Protein AF-A0A7C1BL27-F1 (afdb_monomer_lite)

Structure (mmCIF, N/CA/C/O backbone):
data_AF-A0A7C1BL27-F1
#
_entry.id   AF-A0A7C1BL27-F1
#
loop_
_atom_site.group_PDB
_atom_site.id
_atom_site.type_symbol
_atom_site.label_atom_id
_atom_site.label_alt_id
_atom_site.label_comp_id
_atom_site.label_asym_id
_atom_site.label_entity_id
_atom_site.label_seq_id
_atom_site.pdbx_PDB_ins_code
_atom_site.Cartn_x
_atom_site.Cartn_y
_atom_site.Cartn_z
_atom_site.occupancy
_atom_site.B_iso_or_equiv
_atom_site.auth_seq_id
_atom_site.auth_comp_id
_atom_site.auth_asym_id
_atom_site.auth_atom_id
_atom_site.pdbx_PDB_model_num
ATOM 1 N N . MET A 1 1 ? -14.397 11.109 15.312 1.00 61.59 1 MET A N 1
ATOM 2 C CA . MET A 1 1 ? -14.482 9.636 15.362 1.00 61.59 1 MET A CA 1
ATOM 3 C C . MET A 1 1 ? -13.884 9.167 14.053 1.00 61.59 1 MET A C 1
ATOM 5 O O . MET A 1 1 ? -14.424 9.558 13.028 1.00 61.59 1 MET A O 1
ATOM 9 N N . SER A 1 2 ? -12.732 8.501 14.088 1.00 76.19 2 SER A N 1
ATOM 10 C CA . SER A 1 2 ? -12.067 7.964 12.896 1.00 76.19 2 SER A CA 1
ATOM 11 C C . SER A 1 2 ? -12.631 6.581 12.573 1.00 76.19 2 SER A C 1
ATOM 13 O O . SER A 1 2 ? -13.007 5.835 13.482 1.00 76.19 2 SER A O 1
ATOM 15 N N . PHE A 1 3 ? -12.726 6.248 11.288 1.00 89.44 3 PHE A N 1
ATOM 16 C CA . PHE A 1 3 ? -13.116 4.912 10.834 1.00 89.44 3 PHE A CA 1
ATOM 17 C C . PHE A 1 3 ? -11.906 4.196 10.258 1.00 89.44 3 PHE A C 1
ATOM 19 O O . PHE A 1 3 ? -11.182 4.767 9.455 1.00 89.44 3 PHE A O 1
ATOM 26 N N . THR A 1 4 ? -11.694 2.936 10.616 1.00 94.81 4 THR A N 1
ATOM 27 C CA . THR A 1 4 ? -10.675 2.125 9.947 1.00 94.81 4 THR A CA 1
ATOM 28 C C . THR A 1 4 ? -11.109 1.879 8.504 1.00 94.81 4 THR A C 1
ATOM 30 O O . THR A 1 4 ? -12.195 1.342 8.269 1.00 94.81 4 THR A O 1
ATOM 33 N N . MET A 1 5 ? -10.280 2.271 7.537 1.00 95.19 5 MET A N 1
ATOM 34 C CA . MET A 1 5 ? -10.591 2.122 6.113 1.00 95.19 5 MET A CA 1
ATOM 35 C C . MET A 1 5 ? -9.516 1.328 5.391 1.00 95.19 5 MET A C 1
ATOM 37 O O . MET A 1 5 ? -8.332 1.599 5.553 1.00 95.19 5 MET A O 1
ATOM 41 N N . TYR A 1 6 ? -9.946 0.403 4.537 1.00 96.12 6 TYR A N 1
ATOM 42 C CA . TYR A 1 6 ? -9.057 -0.408 3.714 1.00 96.12 6 TYR A CA 1
ATOM 43 C C . TYR A 1 6 ? -9.318 -0.149 2.234 1.00 96.12 6 TYR A C 1
ATOM 45 O O . TYR A 1 6 ? -10.432 -0.331 1.739 1.00 96.12 6 TYR A O 1
ATOM 53 N N . PHE A 1 7 ? -8.266 0.233 1.521 1.00 96.94 7 PHE A N 1
ATOM 54 C CA . PHE A 1 7 ? -8.236 0.330 0.072 1.00 96.94 7 PHE A CA 1
ATOM 55 C C . PHE A 1 7 ? -7.678 -0.971 -0.488 1.00 96.94 7 PHE A C 1
ATOM 57 O O . PHE A 1 7 ? -6.484 -1.242 -0.395 1.00 96.94 7 PHE A O 1
ATOM 64 N N . LEU A 1 8 ? -8.556 -1.786 -1.064 1.00 96.38 8 LEU A N 1
ATOM 65 C CA . LEU A 1 8 ? -8.182 -3.044 -1.699 1.00 96.38 8 LEU A CA 1
ATOM 66 C C . LEU A 1 8 ? -7.764 -2.776 -3.149 1.00 96.38 8 LEU A C 1
ATOM 68 O O . LEU A 1 8 ? -8.581 -2.328 -3.956 1.00 96.38 8 LEU A O 1
ATOM 72 N N . LEU A 1 9 ? -6.494 -3.026 -3.471 1.00 96.62 9 LEU A N 1
ATOM 73 C CA . LEU A 1 9 ? -5.856 -2.646 -4.733 1.00 96.62 9 LEU A CA 1
ATOM 74 C C . LEU A 1 9 ? -5.439 -3.902 -5.521 1.00 96.62 9 LEU A C 1
ATOM 76 O O . LEU A 1 9 ? -4.310 -4.371 -5.388 1.00 96.62 9 LEU A O 1
ATOM 80 N N . PRO A 1 10 ? -6.334 -4.467 -6.353 1.00 95.00 10 PRO A N 1
ATOM 81 C CA . PRO A 1 10 ? -6.077 -5.712 -7.080 1.00 95.00 10 PRO A CA 1
ATOM 82 C C . PRO A 1 10 ? -5.372 -5.536 -8.429 1.00 95.00 10 PRO A C 1
ATOM 84 O O . PRO A 1 10 ? -5.209 -6.510 -9.156 1.00 95.00 10 PRO A O 1
ATOM 87 N N . ASN A 1 11 ? -5.025 -4.310 -8.826 1.00 94.75 11 ASN A N 1
ATOM 88 C CA . ASN A 1 11 ? -4.476 -4.027 -10.150 1.00 94.75 11 ASN A CA 1
ATOM 89 C C . ASN A 1 11 ? -3.249 -3.119 -10.044 1.00 94.75 11 ASN A C 1
ATOM 91 O O . ASN A 1 11 ? -3.374 -1.954 -9.651 1.00 94.75 11 ASN A O 1
ATOM 95 N N . ARG A 1 12 ? -2.087 -3.624 -10.482 1.00 93.94 12 ARG A N 1
ATOM 96 C CA . ARG A 1 12 ? -0.809 -2.898 -10.423 1.00 93.94 12 ARG A CA 1
ATOM 97 C C . ARG A 1 12 ? -0.834 -1.529 -11.099 1.00 93.94 12 ARG A C 1
ATOM 99 O O . ARG A 1 12 ? -0.190 -0.601 -10.619 1.00 93.94 12 ARG A O 1
ATOM 106 N N . SER A 1 13 ? -1.582 -1.380 -12.196 1.00 94.38 13 SER A N 1
ATOM 107 C CA . SER A 1 13 ? -1.623 -0.141 -12.980 1.00 94.38 13 SER A CA 1
ATOM 108 C C . SER A 1 13 ? -2.266 1.011 -12.217 1.00 94.38 13 SER A C 1
ATOM 110 O O . SER A 1 13 ? -1.939 2.162 -12.486 1.00 94.38 13 SER A O 1
ATOM 112 N N . TYR A 1 14 ? -3.147 0.704 -11.263 1.00 94.50 14 TYR A N 1
ATOM 113 C CA . TYR A 1 14 ? -3.848 1.696 -10.446 1.00 94.50 14 TYR A CA 1
ATOM 114 C C . TYR A 1 14 ? -3.427 1.664 -8.977 1.00 94.50 14 TYR A C 1
ATOM 116 O O . TYR A 1 14 ? -3.842 2.529 -8.211 1.00 94.50 14 TYR A O 1
ATOM 124 N N . ALA A 1 15 ? -2.595 0.702 -8.574 1.00 95.00 15 ALA A N 1
ATOM 125 C CA . ALA A 1 15 ? -2.170 0.547 -7.191 1.00 95.00 15 ALA A CA 1
ATOM 126 C C . ALA A 1 15 ? -1.470 1.810 -6.654 1.00 95.00 15 ALA A C 1
ATOM 128 O O . ALA A 1 15 ? -1.763 2.230 -5.544 1.00 95.00 15 ALA A O 1
ATOM 129 N N . GLY A 1 16 ? -0.645 2.490 -7.458 1.00 95.56 16 GLY A N 1
ATOM 130 C CA . GLY A 1 16 ? 0.013 3.738 -7.042 1.00 95.56 16 GLY A CA 1
ATOM 131 C C . GLY A 1 16 ? -0.972 4.893 -6.817 1.00 95.56 16 GLY A C 1
ATOM 132 O O . GLY A 1 16 ? -0.899 5.595 -5.809 1.00 95.56 16 GLY A O 1
ATOM 133 N N . ASP A 1 17 ? -1.956 5.051 -7.709 1.00 96.12 17 ASP A N 1
ATOM 134 C CA . ASP A 1 17 ? -3.041 6.027 -7.532 1.00 96.12 17 ASP A CA 1
ATOM 135 C C . ASP A 1 17 ? -3.925 5.683 -6.322 1.00 96.12 17 ASP A C 1
ATOM 137 O O . ASP A 1 17 ? -4.400 6.577 -5.615 1.00 96.12 17 ASP A O 1
ATOM 141 N N . GLY A 1 18 ? -4.123 4.390 -6.063 1.00 97.12 18 GLY A N 1
ATOM 142 C CA . GLY A 1 18 ? -4.800 3.875 -4.878 1.00 97.12 18 GLY A CA 1
ATOM 143 C C . GLY A 1 18 ? -4.062 4.217 -3.585 1.00 97.12 18 GLY A C 1
ATOM 144 O O . GLY A 1 18 ? -4.684 4.702 -2.640 1.00 97.12 18 GLY A O 1
ATOM 145 N N . THR A 1 19 ? -2.737 4.071 -3.559 1.00 97.31 19 THR A N 1
ATOM 146 C CA . THR A 1 19 ? -1.889 4.480 -2.428 1.00 97.31 19 THR A CA 1
ATOM 147 C C . THR A 1 19 ? -1.971 5.982 -2.195 1.00 97.31 19 THR A C 1
ATOM 149 O O . THR A 1 19 ? -2.219 6.412 -1.072 1.00 97.31 19 THR A O 1
ATOM 152 N N . ARG A 1 20 ? -1.900 6.800 -3.253 1.00 96.81 20 ARG A N 1
ATOM 153 C CA . ARG A 1 20 ? -2.117 8.253 -3.136 1.00 96.81 20 ARG A CA 1
ATOM 154 C C . ARG A 1 20 ? -3.509 8.589 -2.587 1.00 96.81 20 ARG A C 1
ATOM 156 O O . ARG A 1 20 ? -3.653 9.508 -1.787 1.00 96.81 20 ARG A O 1
ATOM 163 N N . SER A 1 21 ? -4.538 7.858 -3.011 1.00 97.19 21 SER A N 1
ATOM 164 C CA . SER A 1 21 ? -5.907 8.053 -2.510 1.00 97.19 21 SER A CA 1
ATOM 165 C C . SER A 1 21 ? -6.029 7.668 -1.034 1.00 97.19 21 SER A C 1
ATOM 167 O O . SER A 1 21 ? -6.700 8.366 -0.276 1.00 97.19 21 SER A O 1
ATOM 169 N N . THR A 1 22 ? -5.330 6.607 -0.625 1.00 97.75 22 THR A N 1
ATOM 170 C CA . THR A 1 22 ? -5.228 6.176 0.775 1.00 97.75 22 THR A CA 1
ATOM 171 C C . THR A 1 22 ? -4.575 7.266 1.614 1.00 97.75 22 THR A C 1
ATOM 173 O O . THR A 1 22 ? -5.168 7.682 2.599 1.00 97.75 22 THR A O 1
ATOM 176 N N . LEU A 1 23 ? -3.437 7.813 1.175 1.00 97.38 23 LEU A N 1
ATOM 177 C CA . LEU A 1 23 ? -2.775 8.941 1.836 1.00 97.38 23 LEU A CA 1
ATOM 178 C C . LEU A 1 23 ? -3.709 10.147 1.995 1.00 97.38 23 LEU A C 1
ATOM 180 O O . LEU A 1 23 ? -3.798 10.718 3.079 1.00 97.38 23 LEU A O 1
ATOM 184 N N . GLY A 1 24 ? -4.432 10.521 0.936 1.00 96.62 24 GLY A N 1
ATOM 185 C CA . GLY A 1 24 ? -5.403 11.614 1.008 1.00 96.62 24 GLY A CA 1
ATOM 186 C C . GLY A 1 24 ? -6.469 11.384 2.085 1.00 96.62 24 GLY A C 1
ATOM 187 O O . GLY A 1 24 ? -6.864 12.325 2.766 1.00 96.62 24 GLY A O 1
ATOM 188 N N . GLN A 1 25 ? -6.894 10.134 2.285 1.00 95.81 25 GLN A N 1
ATOM 189 C CA . GLN A 1 25 ? -7.776 9.779 3.396 1.00 95.81 25 GLN A CA 1
ATOM 190 C C . GLN A 1 25 ? -7.062 9.740 4.749 1.00 95.81 25 GLN A C 1
ATOM 192 O O . GLN A 1 25 ? -7.658 10.150 5.743 1.00 95.81 25 GLN A O 1
ATOM 197 N N . SER A 1 26 ? -5.807 9.289 4.809 1.00 95.56 26 SER A N 1
ATOM 198 C CA . SER A 1 26 ? -5.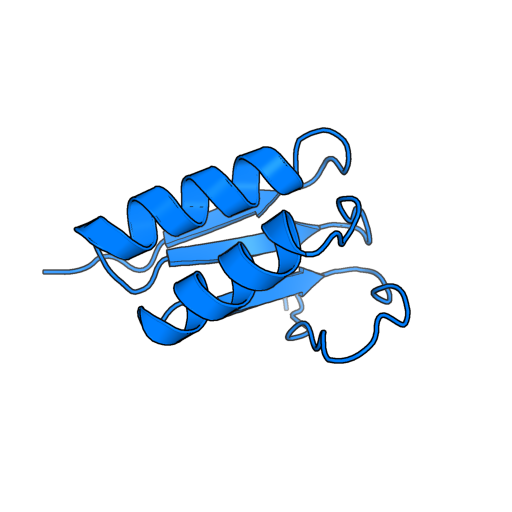015 9.291 6.041 1.00 95.56 26 SER A CA 1
ATOM 199 C C . SER A 1 26 ? -4.898 10.698 6.628 1.00 95.56 26 SER A C 1
ATOM 201 O O . SER A 1 26 ? -5.058 10.858 7.832 1.00 95.56 26 SER A O 1
ATOM 203 N N . VAL A 1 27 ? -4.721 11.726 5.788 1.00 94.62 27 VAL A N 1
ATOM 204 C CA . VAL A 1 27 ? -4.640 13.131 6.232 1.00 94.62 27 VAL A CA 1
ATOM 205 C C . VAL A 1 27 ? -5.914 13.590 6.957 1.00 94.62 27 VAL A C 1
ATOM 207 O O . VAL A 1 27 ? -5.831 14.264 7.980 1.00 94.62 27 VAL A O 1
ATOM 210 N N . GLU A 1 28 ? -7.093 13.208 6.465 1.00 92.19 28 GLU A N 1
ATOM 211 C CA . GLU A 1 28 ? -8.377 13.683 7.008 1.00 92.19 28 GLU A CA 1
ATOM 212 C C . GLU A 1 28 ? -8.923 12.799 8.142 1.00 92.19 28 GLU A C 1
ATOM 214 O O . GLU A 1 28 ? -9.524 13.292 9.096 1.00 92.19 28 GLU A O 1
ATOM 219 N N . ASN A 1 29 ? -8.735 11.481 8.050 1.00 89.88 29 ASN A N 1
ATOM 220 C CA . ASN A 1 29 ? -9.370 10.501 8.937 1.00 89.88 29 ASN A CA 1
ATOM 221 C C . ASN A 1 29 ? -8.385 9.811 9.891 1.00 89.88 29 ASN A C 1
ATOM 223 O O . ASN A 1 29 ? -8.822 9.315 10.932 1.00 89.88 29 ASN A O 1
ATOM 227 N N . HIS A 1 30 ? -7.088 9.784 9.556 1.00 90.94 30 HIS A N 1
ATOM 228 C CA . HIS A 1 30 ? -6.096 8.855 10.123 1.00 90.94 30 HIS A CA 1
ATOM 229 C C . HIS A 1 30 ? -6.545 7.386 9.928 1.00 90.94 30 HIS A C 1
ATOM 231 O O . HIS A 1 30 ? -7.641 7.135 9.426 1.00 90.94 30 HIS A O 1
ATOM 237 N N . PHE A 1 31 ? -5.725 6.383 10.254 1.00 95.25 31 PHE A N 1
ATOM 238 C CA . PHE A 1 31 ? -6.141 4.963 10.190 1.00 95.25 31 PHE A CA 1
ATOM 239 C C . PHE A 1 31 ? -6.696 4.503 8.821 1.00 95.25 31 PHE A C 1
ATOM 241 O O . PHE A 1 31 ? -7.685 3.759 8.747 1.00 95.25 31 PHE A O 1
ATOM 248 N N . ALA A 1 32 ? -6.091 4.964 7.724 1.00 97.31 32 ALA A N 1
ATOM 249 C CA . ALA A 1 32 ? -6.384 4.464 6.385 1.00 97.31 32 ALA A CA 1
ATOM 250 C C . ALA A 1 32 ? -5.251 3.551 5.908 1.00 97.31 32 ALA A C 1
ATOM 252 O O . ALA A 1 32 ? -4.073 3.859 6.071 1.00 97.31 32 ALA A O 1
ATOM 253 N N . PHE A 1 33 ? -5.629 2.421 5.319 1.00 97.50 33 PHE A N 1
ATOM 254 C CA . PHE A 1 33 ? -4.725 1.330 4.990 1.00 97.50 33 PHE A CA 1
ATOM 255 C C . PHE A 1 33 ? -4.853 0.966 3.515 1.00 97.50 33 PHE A C 1
ATOM 257 O O . PHE A 1 33 ? -5.966 0.812 3.008 1.00 97.50 33 PHE A O 1
ATOM 264 N N . ALA A 1 34 ? -3.729 0.792 2.826 1.00 97.56 34 ALA A N 1
ATOM 265 C CA . ALA A 1 34 ? -3.711 0.276 1.459 1.00 97.56 34 ALA A CA 1
ATOM 266 C C . ALA A 1 34 ? -3.371 -1.214 1.480 1.00 97.56 34 ALA A C 1
ATOM 268 O O . ALA A 1 34 ? -2.550 -1.648 2.278 1.00 97.56 34 ALA A O 1
ATOM 269 N N . VAL A 1 35 ? -3.981 -2.003 0.600 1.00 97.50 35 VAL A N 1
ATOM 270 C CA . VAL A 1 35 ? -3.704 -3.437 0.462 1.00 97.50 35 VAL A CA 1
ATOM 271 C C . VAL A 1 35 ? -3.415 -3.737 -1.000 1.00 97.50 35 VAL A C 1
ATOM 273 O O . VAL A 1 35 ? -4.339 -3.770 -1.816 1.00 97.50 35 VAL A O 1
ATOM 276 N N . TYR A 1 36 ? -2.154 -3.992 -1.341 1.00 97.19 36 TYR A N 1
ATOM 277 C CA . TYR A 1 36 ? -1.804 -4.553 -2.645 1.00 97.19 36 TYR A CA 1
ATOM 278 C C . TYR A 1 36 ? -2.172 -6.035 -2.660 1.00 97.19 36 TYR A C 1
ATOM 280 O O . TYR A 1 36 ? -1.665 -6.816 -1.851 1.00 97.19 36 TYR A O 1
ATOM 288 N N . MET A 1 37 ? -3.082 -6.423 -3.552 1.00 95.69 37 MET A N 1
ATOM 289 C CA . MET A 1 37 ? -3.598 -7.793 -3.606 1.00 95.69 37 MET A CA 1
ATOM 290 C C . MET A 1 37 ? -2.918 -8.601 -4.709 1.00 95.69 37 MET A C 1
ATOM 292 O O . MET A 1 37 ? -2.543 -8.059 -5.743 1.00 95.69 37 MET A O 1
ATOM 296 N N . TYR A 1 38 ? -2.837 -9.916 -4.518 1.00 93.62 38 TYR A N 1
ATOM 297 C CA . TYR A 1 38 ? -2.387 -10.891 -5.520 1.00 93.62 38 TYR A CA 1
ATOM 298 C C . TYR A 1 38 ? -0.962 -10.665 -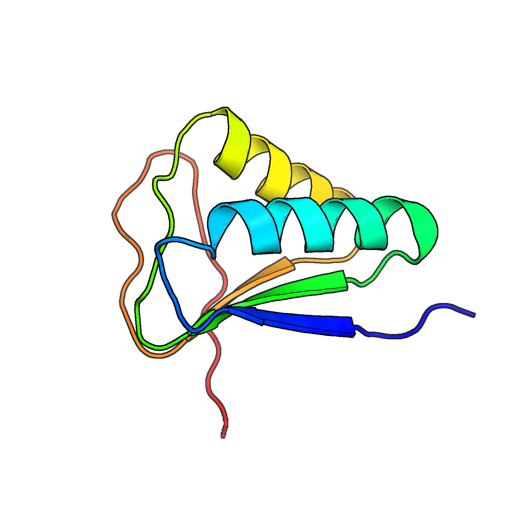6.049 1.00 93.62 38 TYR A C 1
ATOM 300 O O . TYR A 1 38 ? -0.665 -11.019 -7.188 1.00 93.62 38 TYR A O 1
ATOM 308 N N . GLY A 1 39 ? -0.088 -10.044 -5.252 1.00 91.31 39 GLY A N 1
ATOM 309 C CA . GLY A 1 39 ? 1.260 -9.685 -5.704 1.00 91.31 39 GLY A CA 1
ATOM 310 C C . GLY A 1 39 ? 1.287 -8.607 -6.799 1.00 91.31 39 GLY A C 1
ATOM 311 O O . GLY A 1 39 ? 2.254 -8.501 -7.556 1.00 91.31 39 GLY A O 1
ATOM 312 N N . GLU A 1 40 ? 0.218 -7.818 -6.927 1.00 93.62 40 GLU A N 1
ATOM 313 C CA . GLU A 1 40 ? 0.098 -6.755 -7.922 1.00 93.62 40 GLU A CA 1
ATOM 314 C C . GLU A 1 40 ? 0.574 -5.415 -7.348 1.00 93.62 40 GLU A C 1
ATOM 316 O O . GLU A 1 40 ? -0.191 -4.650 -6.760 1.00 93.62 40 GLU A O 1
ATOM 321 N N . TYR A 1 41 ? 1.861 -5.124 -7.540 1.00 94.56 41 TYR A N 1
ATOM 322 C CA . TYR A 1 41 ? 2.513 -3.938 -6.980 1.00 94.56 41 TYR A CA 1
ATOM 323 C C . TYR A 1 41 ? 2.653 -2.793 -7.989 1.00 94.56 41 TYR A C 1
ATOM 325 O O . TYR A 1 41 ? 2.932 -3.041 -9.168 1.00 94.56 41 TYR A O 1
ATOM 333 N N . PRO A 1 42 ? 2.532 -1.529 -7.547 1.00 93.88 42 PRO A N 1
ATOM 334 C CA . PRO A 1 42 ? 2.919 -0.395 -8.371 1.00 93.88 42 PRO A CA 1
ATOM 335 C C . PRO A 1 42 ? 4.449 -0.323 -8.518 1.00 93.88 42 PRO A C 1
ATOM 337 O O . PRO A 1 42 ? 5.183 -0.969 -7.770 1.00 93.88 42 PRO A O 1
ATOM 340 N N . PRO A 1 43 ? 4.969 0.502 -9.441 1.00 91.81 43 PRO A N 1
ATOM 341 C CA . PRO A 1 43 ? 6.383 0.853 -9.422 1.00 91.81 43 PRO A CA 1
ATOM 342 C C . PRO A 1 43 ? 6.723 1.623 -8.134 1.00 91.81 43 PRO A C 1
ATOM 344 O O . PRO A 1 43 ? 6.115 2.658 -7.847 1.00 91.81 43 PRO A O 1
ATOM 347 N N . PHE A 1 44 ? 7.713 1.148 -7.381 1.00 92.75 44 PHE A N 1
ATOM 348 C CA . PHE A 1 44 ? 8.210 1.808 -6.171 1.00 92.75 44 PHE A CA 1
ATOM 349 C C . PHE A 1 44 ? 9.300 2.821 -6.520 1.00 92.75 44 PHE A C 1
ATOM 351 O O . PHE A 1 44 ? 10.490 2.535 -6.478 1.00 92.75 44 PHE A O 1
ATOM 358 N N . ASN A 1 45 ? 8.869 4.009 -6.933 1.00 92.06 45 ASN A N 1
ATOM 359 C CA . ASN A 1 45 ? 9.735 5.180 -7.039 1.00 92.06 45 ASN A CA 1
ATOM 360 C C . ASN A 1 45 ? 9.702 5.986 -5.729 1.00 92.06 45 ASN A C 1
ATOM 362 O O . ASN A 1 45 ? 8.829 5.763 -4.891 1.00 92.06 45 ASN A O 1
ATOM 366 N N . GLU A 1 46 ? 10.601 6.965 -5.588 1.00 93.06 46 GLU A N 1
ATOM 367 C CA . GLU A 1 46 ? 10.681 7.848 -4.408 1.00 93.06 46 GLU A CA 1
ATOM 368 C C . GLU A 1 46 ? 9.322 8.452 -4.022 1.00 93.06 46 GLU A C 1
ATOM 370 O O . GLU A 1 46 ? 8.982 8.536 -2.847 1.00 93.06 46 GLU A O 1
ATOM 375 N N . TYR A 1 47 ? 8.502 8.817 -5.013 1.00 92.44 47 TYR A N 1
ATOM 376 C CA . TYR A 1 47 ? 7.173 9.377 -4.776 1.00 92.44 47 TYR A CA 1
ATOM 377 C C . TYR A 1 47 ? 6.216 8.378 -4.109 1.00 92.44 47 TYR A C 1
ATOM 379 O O . TYR A 1 47 ? 5.547 8.714 -3.133 1.00 92.44 47 TYR A O 1
ATOM 387 N N . ASN A 1 48 ? 6.132 7.148 -4.621 1.00 92.75 48 ASN A N 1
ATOM 388 C CA . ASN A 1 48 ? 5.264 6.123 -4.044 1.00 92.75 48 ASN A CA 1
ATOM 389 C C . ASN A 1 48 ? 5.778 5.637 -2.687 1.00 92.75 48 ASN A C 1
ATOM 391 O O . ASN A 1 48 ? 4.956 5.380 -1.813 1.00 92.75 48 ASN A O 1
ATOM 395 N N . ILE A 1 49 ? 7.098 5.547 -2.502 1.00 95.31 49 ILE A N 1
ATOM 396 C CA . ILE A 1 49 ? 7.708 5.185 -1.215 1.00 95.31 49 ILE A CA 1
ATOM 397 C C . ILE A 1 49 ? 7.397 6.262 -0.167 1.00 95.31 49 ILE A C 1
ATOM 399 O O . ILE A 1 49 ? 6.849 5.937 0.882 1.00 95.31 49 ILE A O 1
ATOM 403 N N . GLY A 1 50 ? 7.591 7.544 -0.491 1.00 95.81 50 GLY A N 1
ATOM 404 C CA . GLY A 1 50 ? 7.252 8.639 0.423 1.00 95.81 50 GLY A CA 1
ATOM 405 C C . GLY A 1 50 ? 5.766 8.673 0.802 1.00 95.81 50 GLY A C 1
ATOM 406 O O . GLY A 1 50 ? 5.423 8.912 1.957 1.00 95.81 50 GLY A O 1
ATOM 407 N N . ASN A 1 51 ? 4.860 8.348 -0.130 1.00 96.19 51 ASN A N 1
ATOM 408 C CA . ASN A 1 51 ? 3.436 8.224 0.201 1.00 96.19 51 ASN A CA 1
ATOM 409 C C . ASN A 1 51 ? 3.168 7.107 1.227 1.00 96.19 51 ASN A C 1
ATOM 411 O O . ASN A 1 51 ? 2.284 7.263 2.065 1.00 96.19 51 ASN A O 1
ATOM 415 N N . ILE A 1 52 ? 3.894 5.986 1.152 1.00 96.62 52 ILE A N 1
ATOM 416 C CA . ILE A 1 52 ? 3.761 4.860 2.090 1.00 96.62 52 ILE A CA 1
ATOM 417 C C . ILE A 1 52 ? 4.221 5.280 3.489 1.00 96.62 52 ILE A C 1
ATOM 419 O O . ILE A 1 52 ? 3.516 5.021 4.462 1.00 96.62 52 ILE A O 1
ATOM 423 N N . GLU A 1 53 ? 5.356 5.969 3.589 1.00 96.50 53 GLU A N 1
ATOM 424 C CA . GLU A 1 53 ? 5.869 6.494 4.860 1.00 96.50 53 GLU A CA 1
ATOM 425 C C . GLU A 1 53 ? 4.879 7.470 5.504 1.00 96.50 53 GLU A C 1
ATOM 427 O O . GLU A 1 53 ? 4.512 7.312 6.666 1.00 96.50 53 GLU A O 1
ATOM 432 N N . TRP A 1 54 ? 4.340 8.411 4.728 1.00 97.00 54 TRP A N 1
ATOM 433 C CA . TRP A 1 54 ? 3.365 9.371 5.251 1.00 97.00 54 TRP A CA 1
ATOM 434 C C . TRP A 1 54 ? 2.041 8.725 5.671 1.00 97.00 54 TRP A C 1
ATOM 436 O O . TRP A 1 54 ? 1.380 9.220 6.582 1.00 97.00 54 TRP A O 1
ATOM 446 N N . ILE A 1 55 ? 1.630 7.622 5.035 1.00 97.44 55 ILE A N 1
ATOM 447 C CA . ILE A 1 55 ? 0.470 6.843 5.496 1.00 97.44 55 ILE A CA 1
ATOM 448 C C . ILE A 1 55 ? 0.741 6.263 6.890 1.00 97.44 55 ILE A C 1
ATOM 450 O O . ILE A 1 55 ? -0.150 6.309 7.741 1.00 97.44 55 ILE A O 1
ATOM 454 N N . ARG A 1 56 ? 1.955 5.754 7.133 1.00 96.25 56 ARG A N 1
ATOM 455 C CA . ARG A 1 56 ? 2.363 5.178 8.425 1.00 96.25 56 ARG A CA 1
ATOM 456 C C . ARG A 1 56 ? 2.422 6.216 9.534 1.00 96.25 56 ARG A C 1
ATOM 458 O O . ARG A 1 56 ? 1.923 5.959 10.625 1.00 96.25 56 ARG A O 1
ATOM 465 N N . ASP A 1 57 ? 2.931 7.405 9.229 1.00 96.62 57 ASP A N 1
ATOM 466 C CA . ASP A 1 57 ? 2.951 8.531 10.172 1.00 96.62 57 ASP A CA 1
ATOM 467 C C . ASP A 1 57 ? 1.539 8.953 10.628 1.00 96.62 57 ASP A C 1
ATOM 469 O O . ASP A 1 57 ? 1.379 9.560 11.686 1.00 96.62 57 ASP A O 1
ATOM 473 N N . MET A 1 58 ? 0.506 8.615 9.848 1.00 96.00 58 MET A N 1
ATOM 474 C CA . MET A 1 58 ? -0.905 8.932 10.106 1.00 96.00 58 MET A CA 1
ATOM 475 C C . MET A 1 58 ? -1.701 7.727 10.644 1.00 96.00 58 MET A C 1
ATOM 477 O O . MET A 1 58 ? -2.911 7.614 10.410 1.00 96.00 58 MET A O 1
ATOM 481 N N . GLU A 1 59 ? -1.029 6.820 11.362 1.00 95.75 59 GLU A N 1
ATOM 482 C CA . GLU A 1 59 ? -1.610 5.621 11.997 1.00 95.75 59 GLU A CA 1
ATOM 483 C C . GLU A 1 59 ? -2.204 4.602 10.998 1.00 95.75 59 GLU A C 1
ATOM 485 O O . GLU A 1 59 ? -3.049 3.772 11.351 1.00 95.75 59 GLU A O 1
ATOM 490 N N . GLY A 1 60 ? -1.809 4.695 9.726 1.00 96.19 60 GLY A N 1
ATOM 491 C CA . GLY A 1 60 ? -2.129 3.741 8.667 1.00 96.19 60 GLY A CA 1
ATOM 492 C C . GLY A 1 60 ? -1.005 2.735 8.420 1.00 96.19 60 GLY A C 1
ATOM 493 O O . GLY A 1 60 ? -0.001 2.702 9.124 1.00 96.19 60 GLY A O 1
ATOM 494 N N . ASP A 1 61 ? -1.157 1.919 7.379 1.00 97.06 61 ASP A N 1
ATOM 495 C CA . ASP A 1 61 ? -0.081 1.076 6.845 1.00 97.06 61 ASP A CA 1
ATOM 496 C C . ASP A 1 61 ? -0.382 0.664 5.396 1.00 97.06 61 ASP A C 1
ATOM 498 O O . ASP A 1 61 ? -1.499 0.833 4.888 1.00 97.06 61 ASP A O 1
ATOM 502 N N . VAL A 1 62 ? 0.620 0.103 4.726 1.00 96.94 62 VAL A N 1
ATOM 503 C CA . VAL A 1 62 ? 0.497 -0.470 3.388 1.00 96.94 62 VAL A CA 1
ATOM 504 C C . VAL A 1 62 ? 0.835 -1.952 3.438 1.00 96.94 62 VAL A C 1
ATOM 506 O O . VAL A 1 62 ? 1.973 -2.365 3.666 1.00 96.94 62 VAL A O 1
ATOM 509 N N . PHE A 1 63 ? -0.199 -2.749 3.205 1.00 96.81 63 PHE A N 1
ATOM 510 C CA . PHE A 1 63 ? -0.170 -4.192 3.288 1.00 96.81 63 PHE A CA 1
ATOM 511 C C . PHE A 1 63 ? 0.097 -4.839 1.931 1.00 96.81 63 PHE A C 1
ATOM 513 O O . PHE A 1 63 ? -0.34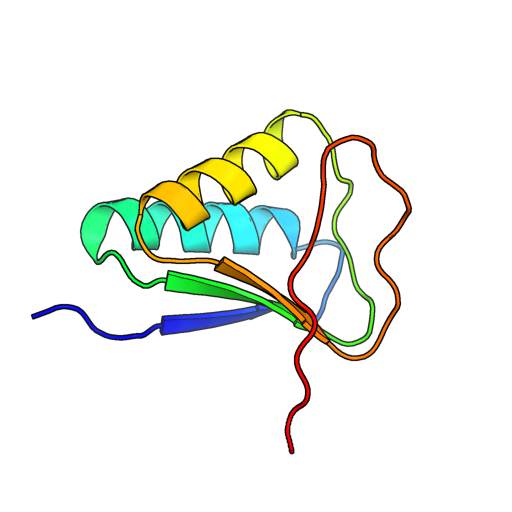6 -4.351 0.885 1.00 96.81 63 PHE A O 1
ATOM 520 N N . ASN A 1 64 ? 0.766 -5.988 1.958 1.00 95.75 64 ASN A N 1
ATOM 521 C CA . ASN A 1 64 ? 0.864 -6.891 0.819 1.00 95.75 64 ASN A CA 1
ATOM 522 C C . ASN A 1 64 ? 0.098 -8.188 1.100 1.00 95.75 64 ASN A C 1
ATOM 524 O O . ASN A 1 64 ? 0.111 -8.700 2.218 1.00 95.75 64 ASN A O 1
ATOM 528 N N . MET A 1 65 ? -0.585 -8.709 0.083 1.00 94.88 65 MET A N 1
ATOM 529 C CA . MET A 1 65 ? -1.325 -9.961 0.172 1.00 94.88 65 MET A CA 1
ATOM 530 C C . MET A 1 65 ? -1.137 -10.782 -1.102 1.00 94.88 65 MET A C 1
ATOM 532 O O . MET A 1 65 ? -1.325 -10.282 -2.211 1.00 94.88 65 MET A O 1
ATOM 536 N N . GLY A 1 66 ? -0.809 -12.066 -0.942 1.00 88.94 66 GLY A N 1
ATOM 537 C CA . GLY A 1 66 ? -0.787 -13.032 -2.044 1.00 88.94 66 GLY A CA 1
ATOM 538 C C . GLY A 1 66 ? 0.417 -12.937 -2.986 1.00 88.94 66 GLY A C 1
ATOM 539 O O . GLY A 1 66 ? 0.326 -13.430 -4.108 1.00 88.94 66 GLY A O 1
ATOM 540 N N . GLY A 1 67 ? 1.521 -12.324 -2.558 1.00 87.38 67 GLY A N 1
ATOM 541 C CA . GLY A 1 67 ? 2.777 -12.293 -3.307 1.00 87.38 67 GLY A CA 1
ATOM 542 C C . GLY A 1 67 ? 3.938 -11.769 -2.469 1.00 87.38 67 GLY A C 1
ATOM 543 O O . GLY A 1 67 ? 3.724 -11.248 -1.375 1.00 87.38 67 GLY A O 1
ATOM 544 N N . ASP A 1 68 ? 5.148 -11.895 -3.010 1.00 89.44 68 ASP A N 1
ATOM 545 C CA . ASP A 1 68 ? 6.355 -11.325 -2.42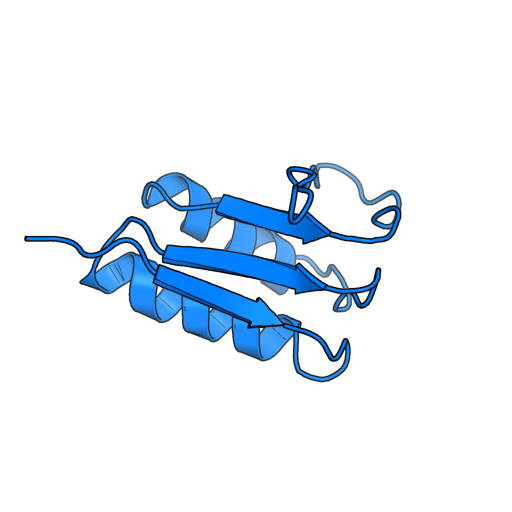0 1.00 89.44 68 ASP A CA 1
ATOM 546 C C . ASP A 1 68 ? 6.611 -9.939 -3.032 1.00 89.44 68 ASP A C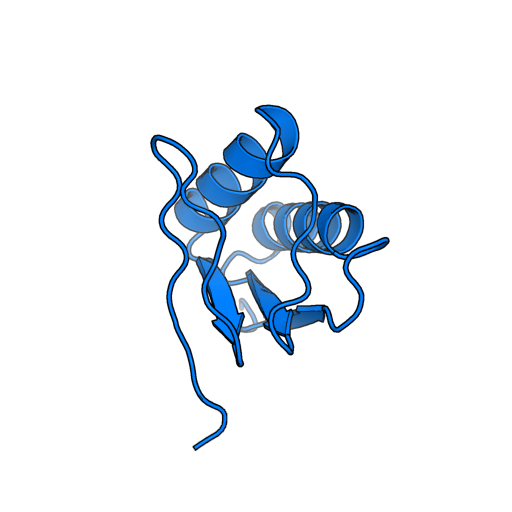 1
ATOM 548 O O . ASP A 1 68 ? 6.709 -9.824 -4.263 1.00 89.44 68 ASP A O 1
ATOM 552 N N . PRO A 1 69 ? 6.700 -8.872 -2.219 1.00 89.62 69 PRO A N 1
ATOM 553 C CA . PRO A 1 69 ? 7.050 -7.560 -2.733 1.00 89.62 69 PRO A CA 1
ATOM 554 C C . PRO A 1 69 ? 8.476 -7.563 -3.311 1.00 89.62 69 PRO A C 1
ATOM 556 O O . PRO A 1 69 ? 9.335 -8.311 -2.842 1.00 89.62 69 PRO A O 1
ATOM 559 N N . PRO A 1 70 ? 8.744 -6.748 -4.345 1.00 87.75 70 PRO A N 1
ATOM 560 C CA . PRO A 1 70 ? 10.086 -6.608 -4.895 1.00 87.75 70 PRO A CA 1
ATOM 561 C C . PRO A 1 70 ? 11.058 -6.071 -3.837 1.00 87.75 70 PRO A C 1
ATOM 563 O O . PRO A 1 70 ? 10.683 -5.233 -3.020 1.00 87.75 70 PRO A O 1
ATOM 566 N N . ASP A 1 71 ? 12.309 -6.526 -3.907 1.00 90.44 71 ASP A N 1
ATOM 567 C CA . ASP A 1 71 ? 13.400 -6.058 -3.050 1.00 90.44 71 ASP A CA 1
ATOM 568 C C . ASP A 1 71 ? 13.786 -4.626 -3.446 1.00 90.44 71 ASP A C 1
ATOM 570 O O . ASP A 1 71 ? 14.424 -4.391 -4.478 1.00 90.44 71 ASP A O 1
ATOM 574 N N . VAL A 1 72 ? 13.296 -3.662 -2.671 1.00 91.50 72 VAL A N 1
ATOM 575 C CA . VAL A 1 72 ? 13.512 -2.228 -2.860 1.00 91.50 72 VAL A CA 1
ATOM 576 C C . VAL A 1 72 ? 14.099 -1.690 -1.564 1.00 91.50 72 VAL A C 1
ATOM 578 O O . VAL A 1 72 ? 13.560 -1.937 -0.488 1.00 91.50 72 VAL A O 1
ATOM 581 N N . GLU A 1 73 ? 15.213 -0.968 -1.676 1.00 87.75 73 GLU A N 1
ATOM 582 C CA . GLU A 1 73 ? 15.913 -0.385 -0.530 1.00 87.75 73 GLU A CA 1
ATOM 583 C C . GLU A 1 73 ? 14.960 0.482 0.306 1.00 87.75 73 GLU A C 1
ATOM 585 O O . GLU A 1 73 ? 14.147 1.229 -0.241 1.00 87.75 73 GLU A O 1
ATOM 590 N N . ASP A 1 74 ? 15.038 0.327 1.629 1.00 83.56 74 ASP A N 1
ATOM 591 C CA . ASP A 1 74 ? 14.232 1.038 2.631 1.00 83.56 74 ASP A CA 1
ATOM 592 C 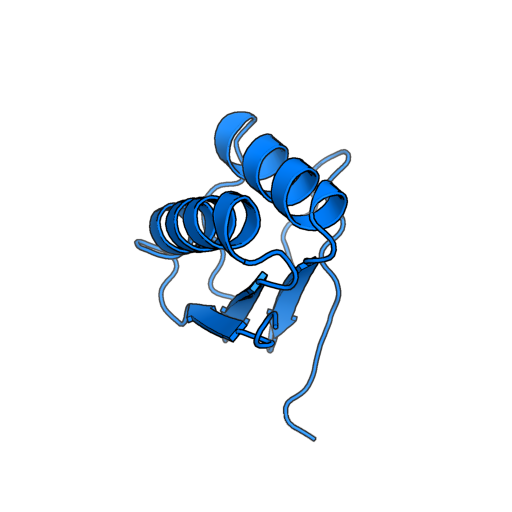C . ASP A 1 74 ? 12.702 0.869 2.518 1.00 83.56 74 ASP A C 1
ATOM 594 O O . ASP A 1 74 ? 11.941 1.545 3.211 1.00 83.56 74 ASP A O 1
ATOM 598 N N . LEU A 1 75 ? 12.222 -0.085 1.712 1.00 90.75 75 LEU A N 1
ATOM 599 C CA . LEU A 1 75 ? 10.802 -0.401 1.598 1.00 90.75 75 LEU A CA 1
ATOM 600 C C . LEU A 1 75 ? 10.480 -1.766 2.210 1.00 90.75 75 LEU A C 1
ATOM 602 O O . LEU A 1 75 ? 10.680 -2.813 1.602 1.00 90.75 75 LEU A O 1
ATOM 606 N N . GLU A 1 76 ? 9.848 -1.744 3.378 1.00 91.56 76 GLU A N 1
ATOM 607 C CA . GLU A 1 76 ? 9.208 -2.923 3.961 1.00 91.56 76 GLU A CA 1
ATOM 608 C C . GLU A 1 76 ? 7.689 -2.786 3.843 1.00 91.56 76 GLU A C 1
ATOM 610 O O . GLU A 1 76 ? 7.139 -1.752 4.222 1.00 91.56 76 GLU A O 1
ATOM 615 N N . LEU A 1 77 ? 6.996 -3.806 3.327 1.00 94.62 77 LEU A N 1
ATOM 616 C CA . LEU A 1 77 ? 5.531 -3.872 3.306 1.00 94.62 77 LEU A CA 1
ATOM 617 C C . LEU A 1 77 ? 5.043 -4.931 4.286 1.00 94.62 77 LEU A C 1
ATOM 619 O O . LEU A 1 77 ? 5.541 -6.055 4.272 1.00 94.62 77 LEU A O 1
ATOM 623 N N . THR A 1 78 ? 4.002 -4.619 5.052 1.00 95.38 78 THR A N 1
ATOM 624 C CA . THR A 1 78 ? 3.470 -5.545 6.054 1.00 95.38 78 THR A CA 1
ATOM 625 C C . THR A 1 78 ? 2.663 -6.664 5.382 1.00 95.38 78 THR A C 1
ATOM 627 O O . THR A 1 78 ? 1.678 -6.377 4.695 1.00 95.38 78 THR A O 1
ATOM 630 N N . PRO A 1 79 ? 3.044 -7.944 5.525 1.00 95.00 79 PRO A N 1
ATOM 631 C CA . PRO A 1 79 ? 2.301 -9.042 4.918 1.00 95.00 79 PRO A CA 1
ATOM 632 C C . PRO A 1 79 ? 1.007 -9.325 5.684 1.00 95.00 79 PRO A C 1
ATOM 634 O O . PRO A 1 79 ? 0.999 -9.361 6.916 1.00 95.00 79 PRO A O 1
ATOM 637 N N . ILE A 1 80 ? -0.082 -9.571 4.953 1.00 94.62 80 ILE A N 1
ATOM 638 C CA . ILE A 1 80 ? -1.369 -9.992 5.517 1.00 94.62 80 ILE A CA 1
ATOM 639 C C . ILE A 1 80 ? -1.968 -11.172 4.748 1.00 94.62 80 ILE A C 1
ATOM 641 O O . ILE A 1 80 ? -1.696 -11.391 3.564 1.00 94.62 80 ILE A O 1
ATOM 645 N N . THR A 1 81 ? -2.853 -11.902 5.423 1.00 89.06 81 THR A N 1
ATOM 646 C CA . THR A 1 81 ? -3.702 -12.947 4.842 1.00 89.06 81 THR A CA 1
ATOM 647 C C . THR A 1 81 ? -5.178 -12.581 5.027 1.00 89.06 81 THR A C 1
ATOM 649 O O . THR A 1 81 ? -5.516 -11.651 5.756 1.00 89.06 81 THR A O 1
ATOM 652 N N . LEU A 1 82 ? -6.070 -13.279 4.320 1.00 76.75 82 LEU A N 1
ATOM 653 C CA . LEU A 1 82 ? -7.527 -13.137 4.476 1.00 76.75 82 LEU A CA 1
ATOM 654 C C . LEU A 1 82 ? -8.113 -14.118 5.511 1.00 76.75 82 LEU A C 1
ATOM 656 O O . LEU A 1 82 ? -9.335 -14.217 5.617 1.00 76.75 82 LEU A O 1
ATOM 660 N N . GLU A 1 83 ? -7.255 -14.872 6.203 1.00 71.25 83 GLU A N 1
ATOM 661 C CA . GLU A 1 83 ? -7.627 -15.915 7.173 1.00 71.25 83 GLU A CA 1
ATOM 662 C C . GLU A 1 83 ? -7.795 -15.364 8.591 1.00 71.25 83 GLU A C 1
ATOM 664 O O . GLU A 1 83 ? -6.992 -14.489 8.986 1.00 71.25 83 GLU A O 1
#

Foldseek 3Di:
DADQEEQEAAAQVCLLVSLVVQLVCLVVRQNGEYEHEQQRHYDDDPVSQVSQVSSVVSVYHYEYENDDHDDDPPDDHHYDYPD

Secondary structure (DSSP, 8-state):
----EEEEE--HHHHHHHHHHHHHHHHHHS-EEEEEETT-PPP--HHHHHHHHHHHHTT-EEEEESSPPP--TT---EE----

Sequence (83 aa):
MSFTMYFLLPNRSYAGDGTRSTLGQSVENHFAFAVYMYGEYPPFNEYNIGNIEWIRDMEGDVFNMGGDPPDVEDLELTPITLE

Radius of gyration: 11.64 Å; chains: 1; bounding box: 30×30×28 Å

pLDDT: mean 93.18, std 5.84, range [61.59, 97.75]